Protein AF-A0A3S0DK99-F1 (afdb_monomer)

pLDDT: mean 72.66, std 11.81, range [55.94, 92.81]

Secondary structure (DSSP, 8-state):
--HHHHHHHHHHHHHHHHHHHHHHHHHHHHHHHHHHHHHHHHHHHHHHHHHHHHHHHHHHHHHTTTT---SSTT----TTPPP----

Mean predicted aligned error: 15.26 Å

Solvent-accessible surface area (backbone atoms only — not comparable to full-atom values): 5102 Å² total; per-residue (Å²): 130,67,67,70,55,55,55,51,54,55,50,53,54,52,54,55,54,55,57,59,59,52,66,61,52,54,57,51,50,52,52,53,50,53,49,52,53,51,51,53,51,51,51,53,52,48,53,52,51,51,53,54,49,51,53,50,49,53,50,35,34,63,72,13,59,73,71,48,76,41,92,53,89,91,53,65,74,30,92,81,49,64,70,80,79,84,124

Foldseek 3Di:
DPPVVVVVVVVVVVVVVVVVVVVVVVVVVVVVVVVVVVVVVCVVVVVVVVVVVVVLVVVLCVQLARDDADPDPPDSHDPPRDHDPPD

Structure (mmCIF, N/CA/C/O backbone):
data_AF-A0A3S0DK99-F1
#
_entry.id   AF-A0A3S0DK99-F1
#
loop_
_atom_site.group_PDB
_atom_site.id
_atom_site.type_symbol
_atom_site.label_atom_id
_atom_site.label_alt_id
_atom_site.label_comp_id
_atom_site.label_asym_id
_atom_site.label_entity_id
_atom_site.label_seq_id
_atom_site.pdbx_PDB_ins_code
_atom_site.Cartn_x
_atom_site.Cartn_y
_atom_site.Cartn_z
_atom_site.occupancy
_atom_site.B_iso_or_equiv
_atom_site.auth_seq_id
_atom_site.auth_comp_id
_atom_site.auth_asym_id
_atom_site.auth_atom_id
_atom_site.pdbx_PDB_model_num
ATOM 1 N N . MET A 1 1 ? -42.685 -8.446 56.649 1.00 56.53 1 MET A N 1
ATOM 2 C CA . MET A 1 1 ? -42.741 -7.658 55.388 1.00 56.53 1 MET A CA 1
ATOM 3 C C . MET A 1 1 ? -41.419 -6.998 54.943 1.00 56.53 1 MET A C 1
ATOM 5 O O . MET A 1 1 ? -41.3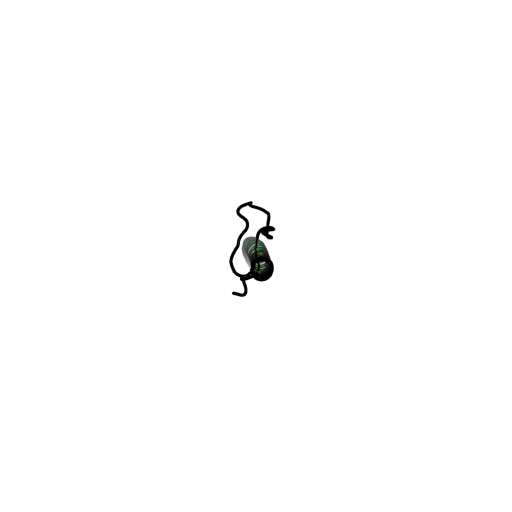81 -6.487 53.830 1.00 56.53 1 MET A O 1
ATOM 9 N N . ASN A 1 2 ? -40.314 -7.058 55.708 1.00 59.81 2 ASN A N 1
ATOM 10 C CA . ASN A 1 2 ? -39.066 -6.336 55.377 1.00 59.81 2 ASN A CA 1
ATOM 11 C C . ASN A 1 2 ? -38.100 -7.044 54.397 1.00 59.81 2 ASN A C 1
ATOM 13 O O . ASN A 1 2 ? -37.352 -6.379 53.684 1.00 59.81 2 ASN A O 1
ATOM 17 N N . SER A 1 3 ? -38.136 -8.377 54.297 1.00 57.19 3 SER A N 1
ATOM 18 C CA . SER A 1 3 ? -37.185 -9.151 53.471 1.00 57.19 3 SER A CA 1
ATOM 19 C C . SER A 1 3 ? -37.367 -8.940 51.952 1.00 57.19 3 SER A C 1
ATOM 21 O O . SER A 1 3 ? -36.400 -8.780 51.206 1.00 57.19 3 SER A O 1
ATOM 23 N N . LYS A 1 4 ? -38.617 -8.798 51.478 1.00 57.25 4 LYS A N 1
ATOM 24 C CA . LYS A 1 4 ? -38.913 -8.583 50.045 1.00 57.25 4 LYS A CA 1
ATOM 25 C C . LYS A 1 4 ? -38.427 -7.223 49.513 1.00 57.25 4 LYS A C 1
ATOM 27 O O . LYS A 1 4 ? -38.173 -7.099 48.316 1.00 57.25 4 LYS A O 1
ATOM 32 N N . ARG A 1 5 ? -38.275 -6.210 50.378 1.00 59.78 5 ARG A N 1
ATOM 33 C CA . ARG A 1 5 ? -37.743 -4.884 50.002 1.00 59.78 5 ARG A CA 1
ATOM 34 C C . ARG A 1 5 ? -36.219 -4.909 49.835 1.00 59.78 5 ARG A C 1
ATOM 36 O O . ARG A 1 5 ? -35.717 -4.377 48.850 1.00 59.78 5 ARG A O 1
ATOM 43 N N . GLN A 1 6 ? -35.509 -5.612 50.720 1.00 59.78 6 GLN A N 1
ATOM 44 C CA . GLN A 1 6 ? -34.050 -5.790 50.652 1.00 59.78 6 GLN A CA 1
ATOM 45 C C . GLN A 1 6 ? -33.617 -6.563 49.392 1.00 59.78 6 GLN A C 1
ATOM 47 O O . GLN A 1 6 ? -32.673 -6.173 48.702 1.00 59.78 6 GLN A O 1
ATOM 52 N N . ALA A 1 7 ? -34.368 -7.610 49.028 1.00 60.44 7 ALA A N 1
ATOM 53 C CA . ALA A 1 7 ? -34.116 -8.396 47.819 1.00 60.44 7 ALA A CA 1
ATOM 54 C C . ALA A 1 7 ? -34.325 -7.590 46.523 1.00 60.44 7 ALA A C 1
ATOM 56 O O . ALA A 1 7 ? -33.536 -7.711 45.583 1.00 60.44 7 ALA A O 1
ATOM 57 N N . LYS A 1 8 ? -35.354 -6.728 46.475 1.00 60.97 8 LYS A N 1
ATOM 58 C CA . LYS A 1 8 ? -35.560 -5.809 45.344 1.00 60.97 8 LYS A CA 1
ATOM 59 C C . LYS A 1 8 ? -34.415 -4.805 45.234 1.00 60.97 8 LYS A C 1
ATOM 61 O O . LYS A 1 8 ? -33.877 -4.640 44.148 1.00 60.97 8 LYS A O 1
ATOM 66 N N . HIS A 1 9 ? -33.993 -4.205 46.346 1.00 59.16 9 HIS A N 1
ATOM 67 C CA . HIS A 1 9 ? -32.936 -3.195 46.326 1.00 59.16 9 HIS A CA 1
ATOM 68 C C . HIS A 1 9 ? -31.567 -3.769 45.909 1.00 59.16 9 HIS A C 1
ATOM 70 O O . HIS A 1 9 ? -30.861 -3.151 45.111 1.00 59.16 9 HIS A O 1
ATOM 76 N N . SER A 1 10 ? -31.234 -4.989 46.352 1.00 59.72 10 SER A N 1
ATOM 77 C CA . SER A 1 10 ? -30.029 -5.709 45.904 1.00 59.72 10 SER A CA 1
ATOM 78 C C . SER A 1 10 ? -30.071 -6.103 44.425 1.00 59.72 10 SER A C 1
ATOM 80 O O . SER A 1 10 ? -29.048 -6.024 43.742 1.00 59.72 10 SER A O 1
ATOM 82 N N . ARG A 1 11 ? -31.241 -6.492 43.894 1.00 61.41 11 ARG A N 1
ATOM 83 C CA . ARG A 1 11 ? -31.404 -6.753 42.452 1.00 61.41 11 ARG A CA 1
ATOM 84 C C . ARG A 1 11 ? -31.193 -5.489 41.625 1.00 61.41 11 ARG A C 1
ATOM 86 O O . ARG A 1 11 ? -30.474 -5.545 40.634 1.00 61.41 11 ARG A O 1
ATOM 93 N N . THR A 1 12 ? -31.759 -4.360 42.044 1.00 63.72 12 THR A N 1
ATOM 94 C CA . THR A 1 12 ? -31.608 -3.089 41.321 1.00 63.72 12 THR A CA 1
ATOM 95 C C . THR A 1 12 ? -30.148 -2.636 41.277 1.00 63.72 12 THR A C 1
ATOM 97 O O . THR A 1 12 ? -29.660 -2.287 40.205 1.00 63.72 12 THR A O 1
ATOM 100 N N . LYS A 1 13 ? -29.412 -2.749 42.395 1.00 61.19 13 LYS A N 1
ATOM 101 C CA . LYS A 1 13 ? -27.970 -2.447 42.423 1.00 61.19 13 LYS A CA 1
ATOM 102 C C . LYS A 1 13 ? -27.162 -3.326 41.463 1.00 61.19 13 LYS A C 1
ATOM 104 O O . LYS A 1 13 ? -26.285 -2.812 40.776 1.00 61.19 13 LYS A O 1
ATOM 109 N N . ARG A 1 14 ? -27.458 -4.631 41.365 1.00 60.72 14 ARG A N 1
ATOM 110 C CA . ARG A 1 14 ? -26.767 -5.519 40.408 1.00 60.72 14 ARG A CA 1
ATOM 111 C C . ARG A 1 14 ? -26.990 -5.092 38.956 1.00 60.72 14 ARG A C 1
ATOM 113 O O . ARG A 1 14 ? -26.034 -5.055 38.193 1.00 60.72 14 ARG A O 1
ATOM 120 N N . VAL A 1 15 ? -28.218 -4.725 38.593 1.00 64.31 15 VAL A N 1
ATOM 121 C CA . VAL A 1 15 ? -28.551 -4.291 37.225 1.00 64.31 15 VAL A CA 1
ATOM 122 C C . VAL A 1 15 ? -27.843 -2.981 36.856 1.00 64.31 15 VAL A C 1
ATOM 124 O O . VAL A 1 15 ? -27.363 -2.841 35.731 1.00 64.31 15 VAL A O 1
ATOM 127 N N . GLU A 1 16 ? -27.72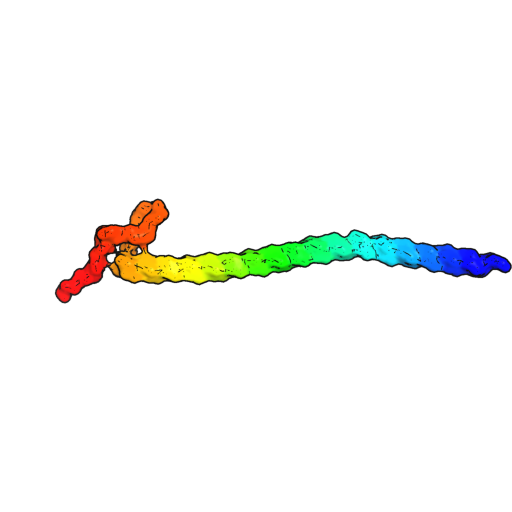8 -2.031 37.789 1.00 60.88 16 GLU A N 1
ATOM 128 C CA . GLU A 1 16 ? -26.983 -0.786 37.556 1.00 60.88 16 GLU A CA 1
ATOM 129 C C . GLU A 1 16 ? -25.480 -1.014 37.357 1.00 60.88 16 GLU A C 1
ATOM 131 O O . GLU A 1 16 ? -24.879 -0.385 36.485 1.00 60.88 16 GLU A 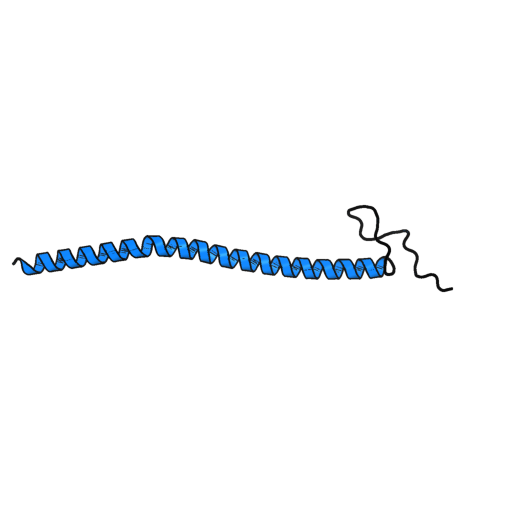O 1
ATOM 136 N N . ILE A 1 17 ? -24.875 -1.933 38.117 1.00 62.69 17 ILE A N 1
ATOM 137 C CA . ILE A 1 17 ? -23.451 -2.275 37.981 1.00 62.69 17 ILE A CA 1
ATOM 138 C C . ILE A 1 17 ? -23.184 -2.908 36.607 1.00 62.69 17 ILE A C 1
ATOM 140 O O . ILE A 1 17 ? -22.259 -2.493 35.908 1.00 62.69 17 ILE A O 1
ATOM 144 N N . THR A 1 18 ? -24.034 -3.839 36.161 1.00 61.00 18 THR A N 1
ATOM 145 C CA . THR A 1 18 ? -23.904 -4.462 34.833 1.00 61.00 18 THR A CA 1
ATOM 146 C C . THR A 1 18 ? -24.078 -3.445 33.697 1.00 61.00 18 THR A C 1
ATOM 148 O O . THR A 1 18 ? -23.308 -3.461 32.739 1.00 61.00 18 THR A O 1
ATOM 151 N N . LYS A 1 19 ? -25.021 -2.496 33.818 1.00 61.09 19 LYS A N 1
ATOM 152 C CA . LYS A 1 19 ? -25.209 -1.420 32.825 1.00 61.09 19 LYS A CA 1
ATOM 153 C C . LYS A 1 19 ? -24.021 -0.456 32.733 1.00 61.09 19 LYS A C 1
ATOM 155 O O . LYS A 1 19 ? -23.747 0.049 31.647 1.00 61.09 19 LYS A O 1
ATOM 160 N N . ARG A 1 20 ? -23.314 -0.184 33.837 1.00 59.66 20 ARG A N 1
ATOM 161 C CA . ARG A 1 20 ? -22.095 0.649 33.813 1.00 59.66 20 ARG A CA 1
ATOM 162 C C . ARG A 1 20 ? -20.917 -0.071 33.151 1.00 59.66 20 ARG A C 1
ATOM 164 O O . ARG A 1 20 ? -20.170 0.573 32.425 1.00 59.66 20 ARG A O 1
ATOM 171 N N . SER A 1 21 ? -20.799 -1.388 33.333 1.00 59.31 21 SER A N 1
ATOM 172 C CA . SER A 1 21 ? -19.728 -2.202 32.735 1.00 59.31 21 SER A CA 1
ATOM 173 C C . SER A 1 21 ? -19.780 -2.246 31.203 1.00 59.31 21 SER A C 1
ATOM 175 O O . SER A 1 21 ? -18.742 -2.189 30.555 1.00 59.31 21 SER A O 1
ATOM 177 N N . GLN A 1 22 ? -20.973 -2.308 30.603 1.00 59.56 22 GLN A N 1
ATOM 178 C CA . GLN A 1 22 ? -21.099 -2.418 29.142 1.00 59.56 22 GLN A CA 1
ATOM 179 C C . GLN A 1 22 ? -20.855 -1.104 28.390 1.00 59.56 22 GLN A C 1
ATOM 181 O O . GLN A 1 22 ? -20.508 -1.116 27.215 1.00 59.56 22 GLN A O 1
ATOM 186 N N . ARG A 1 23 ? -20.991 0.046 29.060 1.00 57.88 23 ARG A N 1
ATOM 187 C CA . ARG A 1 23 ? -20.921 1.359 28.402 1.00 57.88 23 ARG A CA 1
ATOM 188 C C . ARG A 1 23 ? -19.500 1.750 27.966 1.00 57.88 23 ARG A C 1
ATOM 190 O O . ARG A 1 23 ? -19.361 2.526 27.029 1.00 57.88 23 ARG A O 1
ATOM 197 N N . GLY A 1 24 ? -18.469 1.210 28.625 1.00 58.19 24 GLY A N 1
ATOM 198 C CA . GLY A 1 24 ? -17.060 1.399 28.245 1.00 58.19 24 GLY A CA 1
ATOM 199 C C . GLY A 1 24 ? -16.536 0.343 27.267 1.00 58.19 24 GLY A C 1
ATOM 200 O O . GLY A 1 24 ? -15.699 0.652 26.424 1.00 58.19 24 GLY A O 1
ATOM 201 N N . GLN A 1 25 ? -17.062 -0.884 27.336 1.00 55.94 25 GLN A N 1
ATOM 202 C CA . GLN A 1 25 ? -16.611 -2.004 26.505 1.00 55.94 25 GLN A CA 1
ATOM 203 C C . GLN A 1 25 ? -16.999 -1.815 25.028 1.00 55.94 25 GLN A C 1
ATOM 205 O O . GLN A 1 25 ? -16.177 -2.050 24.146 1.00 55.94 25 GLN A O 1
ATOM 210 N N . SER A 1 26 ? -18.187 -1.259 24.762 1.00 62.12 26 SER A N 1
ATOM 211 C CA . SER A 1 26 ? -18.653 -1.022 23.390 1.00 62.12 26 SER A CA 1
ATOM 212 C C . SER A 1 26 ? -17.855 0.052 22.638 1.00 62.12 26 SER A C 1
ATOM 214 O O . SER A 1 26 ? -17.636 -0.098 21.443 1.00 62.12 26 SER A O 1
ATOM 216 N N . MET A 1 27 ? -17.373 1.123 23.289 1.00 64.25 27 MET A N 1
ATOM 217 C CA . MET A 1 27 ? -16.558 2.140 22.591 1.00 64.25 27 MET A CA 1
ATOM 218 C C . MET A 1 27 ? -15.192 1.596 22.163 1.00 64.25 27 MET A C 1
ATOM 220 O O . MET A 1 27 ? -14.710 1.932 21.082 1.00 64.25 27 MET A O 1
ATOM 224 N N . VAL A 1 28 ? -14.587 0.739 22.990 1.00 66.62 28 VAL A N 1
ATOM 225 C CA . VAL A 1 28 ? -13.325 0.071 22.654 1.00 66.62 28 VAL A CA 1
ATOM 226 C C . VAL A 1 28 ? -13.531 -0.911 21.504 1.00 66.62 28 VAL A C 1
ATOM 228 O O . VAL A 1 28 ? -12.707 -0.943 20.601 1.00 66.62 28 VAL A O 1
ATOM 231 N N . GLU A 1 29 ? -14.645 -1.644 21.473 1.00 66.88 29 GLU A N 1
ATOM 232 C CA . GLU A 1 29 ? -14.997 -2.510 20.339 1.00 66.88 29 GLU A CA 1
ATOM 233 C C . GLU A 1 29 ? -15.144 -1.736 19.026 1.00 66.88 29 GLU A C 1
ATOM 235 O O . GLU A 1 29 ? -14.624 -2.177 18.004 1.00 66.88 29 GLU A O 1
ATOM 240 N N . TYR A 1 30 ? -15.779 -0.560 19.039 1.00 67.56 30 TYR A N 1
ATOM 241 C CA . TYR A 1 30 ? -15.871 0.274 17.837 1.00 67.56 30 TYR A CA 1
ATOM 242 C C . TYR A 1 30 ? -14.508 0.832 17.405 1.00 67.56 30 TYR A C 1
ATOM 244 O O . TYR A 1 30 ? -14.204 0.827 16.215 1.00 67.56 30 TYR A O 1
ATOM 252 N N . ALA A 1 31 ? -13.663 1.274 18.340 1.00 74.44 31 ALA A N 1
ATOM 253 C CA . ALA A 1 31 ? -12.325 1.772 18.016 1.00 74.44 31 ALA A CA 1
ATOM 254 C C . ALA A 1 31 ? -11.397 0.657 17.502 1.00 74.44 31 ALA A C 1
ATOM 256 O O . ALA A 1 31 ? -10.682 0.847 16.520 1.00 74.44 31 ALA A O 1
ATOM 257 N N . LEU A 1 32 ? -11.437 -0.520 18.129 1.00 73.12 32 LEU A N 1
ATOM 258 C CA . LEU A 1 32 ? -10.633 -1.682 17.753 1.00 73.12 32 LEU A CA 1
ATOM 259 C C . LEU A 1 32 ? -11.138 -2.310 16.444 1.00 73.12 32 LEU A C 1
ATOM 261 O O . LEU A 1 32 ? -10.329 -2.704 15.607 1.00 73.12 32 LEU A O 1
ATOM 265 N N . GLY A 1 33 ? -12.454 -2.314 16.216 1.00 77.25 33 GLY A N 1
ATOM 266 C CA . GLY A 1 33 ? -13.069 -2.731 14.956 1.00 77.25 33 GLY A CA 1
ATOM 267 C C . GLY A 1 33 ? -12.743 -1.793 13.789 1.00 77.25 33 GLY A C 1
ATOM 268 O O . GLY A 1 33 ? -12.330 -2.249 12.727 1.00 77.25 33 GLY A O 1
ATOM 269 N N . LEU A 1 34 ? -12.842 -0.473 13.974 1.00 78.00 34 LEU A N 1
ATOM 270 C CA . LEU A 1 34 ? -12.437 0.494 12.942 1.00 78.00 34 LEU A CA 1
ATOM 271 C C . LEU A 1 34 ? -10.918 0.475 12.702 1.00 78.00 34 LEU A C 1
ATOM 273 O O . LEU A 1 34 ? -10.458 0.604 11.564 1.00 78.00 34 LEU A O 1
ATOM 277 N N . GLY A 1 35 ? -10.133 0.256 13.757 1.00 83.81 35 GLY A N 1
ATOM 278 C CA . GLY A 1 35 ? -8.687 0.080 13.668 1.00 83.81 35 GLY A CA 1
ATOM 279 C C . GLY A 1 35 ? -8.298 -1.152 12.849 1.00 83.81 35 GLY A C 1
ATOM 280 O O . GLY A 1 35 ? -7.444 -1.052 11.973 1.00 83.81 35 GLY A O 1
ATOM 281 N N . CYS A 1 36 ? -8.954 -2.299 13.056 1.00 84.50 36 CYS A N 1
ATOM 282 C CA . CYS A 1 36 ? -8.621 -3.513 12.308 1.00 84.50 36 CYS A CA 1
ATOM 283 C C . CYS A 1 36 ? -9.018 -3.409 10.828 1.00 84.50 36 CYS A C 1
ATOM 285 O O . CYS A 1 36 ? -8.240 -3.797 9.959 1.00 84.50 36 CYS A O 1
ATOM 287 N N . VAL A 1 37 ? -10.174 -2.811 10.522 1.00 85.81 37 VAL A N 1
ATOM 288 C CA . VAL A 1 37 ? -10.619 -2.599 9.136 1.00 85.81 37 VAL A CA 1
ATOM 289 C C . VAL A 1 37 ? -9.688 -1.633 8.407 1.00 85.81 37 VAL A C 1
ATOM 291 O O . VAL A 1 37 ? -9.292 -1.899 7.274 1.00 85.81 37 VAL A O 1
ATOM 294 N N . SER A 1 38 ? -9.279 -0.539 9.055 1.00 87.12 38 SER A N 1
ATOM 295 C CA . SER A 1 38 ? -8.334 0.402 8.443 1.00 87.12 38 SER A CA 1
ATOM 296 C C . SER A 1 38 ? -6.951 -0.222 8.230 1.00 87.12 38 SER A C 1
ATOM 298 O O . SER A 1 38 ? -6.370 -0.032 7.163 1.00 87.12 38 SER A O 1
ATOM 300 N N . ALA A 1 39 ? -6.459 -1.039 9.167 1.00 88.94 39 ALA A N 1
ATOM 301 C CA . ALA A 1 39 ? -5.219 -1.794 8.990 1.00 88.94 39 ALA A CA 1
ATOM 302 C C . ALA A 1 39 ? -5.299 -2.763 7.797 1.00 88.94 39 ALA A C 1
ATOM 304 O O . ALA A 1 39 ? -4.383 -2.796 6.978 1.00 88.94 39 ALA A O 1
ATOM 305 N N . LEU A 1 40 ? -6.409 -3.494 7.643 1.00 88.81 40 LEU A N 1
ATOM 306 C CA . LEU A 1 40 ? -6.630 -4.381 6.495 1.00 88.81 40 LEU A CA 1
ATOM 307 C C . LEU A 1 40 ? -6.650 -3.612 5.167 1.00 88.81 40 LEU A C 1
ATOM 309 O O . LEU A 1 40 ? -6.017 -4.043 4.203 1.00 88.81 40 LEU A O 1
ATOM 313 N N . CYS A 1 41 ? -7.311 -2.452 5.119 1.00 92.12 41 CYS A N 1
ATOM 314 C CA . CYS A 1 41 ? -7.305 -1.594 3.932 1.00 92.12 41 CYS A CA 1
ATOM 315 C C . CYS A 1 41 ? -5.897 -1.091 3.591 1.00 92.12 41 CYS A C 1
ATOM 317 O O . CYS A 1 41 ? -5.513 -1.110 2.424 1.00 92.12 41 CYS A O 1
ATOM 319 N N . MET A 1 42 ? -5.110 -0.677 4.588 1.00 92.25 42 MET A N 1
ATOM 320 C CA . MET A 1 42 ? -3.733 -0.221 4.368 1.00 92.25 42 MET A CA 1
ATOM 321 C C . MET A 1 42 ? -2.828 -1.348 3.865 1.00 92.25 42 MET A C 1
ATOM 323 O O . MET A 1 42 ? -2.010 -1.113 2.980 1.00 92.25 42 MET A O 1
ATOM 327 N N . VAL A 1 43 ? -3.002 -2.575 4.365 1.00 92.81 43 VAL A N 1
ATOM 328 C CA . VAL A 1 43 ? -2.277 -3.750 3.859 1.00 92.81 43 VAL A CA 1
ATOM 329 C C . VAL A 1 43 ? -2.658 -4.033 2.407 1.00 92.81 43 VAL A C 1
ATOM 331 O O . VAL A 1 43 ? -1.772 -4.168 1.569 1.00 92.81 43 VAL A O 1
ATOM 334 N N . ALA A 1 44 ? -3.954 -4.051 2.080 1.00 92.25 44 ALA A N 1
ATOM 335 C CA . ALA A 1 44 ? -4.419 -4.296 0.715 1.00 92.25 44 ALA A CA 1
ATOM 336 C C . ALA A 1 44 ? -3.906 -3.235 -0.275 1.00 92.25 44 ALA A C 1
ATOM 338 O O . ALA A 1 44 ? -3.386 -3.576 -1.338 1.00 92.25 44 ALA A O 1
ATOM 339 N N . LEU A 1 45 ? -3.999 -1.951 0.086 1.00 92.44 45 LEU A N 1
ATOM 340 C CA . LEU A 1 45 ? -3.484 -0.849 -0.730 1.00 92.44 45 LEU A CA 1
ATOM 341 C C . LEU A 1 45 ? -1.954 -0.882 -0.840 1.00 92.44 45 LEU A C 1
ATOM 343 O O . LEU A 1 45 ? -1.420 -0.619 -1.915 1.00 92.44 45 LEU A O 1
ATOM 347 N N . GLY A 1 46 ? -1.252 -1.251 0.233 1.00 92.06 46 GLY A N 1
ATOM 348 C CA . GLY A 1 46 ? 0.198 -1.435 0.225 1.00 92.06 46 GLY A CA 1
ATOM 349 C C . GLY A 1 46 ? 0.637 -2.551 -0.723 1.00 92.06 46 GLY A C 1
ATOM 350 O O . GLY A 1 46 ? 1.534 -2.344 -1.537 1.00 92.06 46 GLY A O 1
ATOM 351 N N . SER A 1 47 ? -0.030 -3.709 -0.682 1.00 90.06 47 SER A N 1
ATOM 352 C CA . SER A 1 47 ? 0.247 -4.826 -1.592 1.00 90.06 47 SER A CA 1
ATOM 353 C C . SER A 1 47 ? -0.027 -4.463 -3.051 1.00 90.06 47 SER A C 1
ATOM 355 O O . SER A 1 47 ? 0.790 -4.768 -3.917 1.00 90.06 47 SER A O 1
ATOM 357 N N . LEU A 1 48 ? -1.134 -3.769 -3.331 1.00 89.50 48 LEU 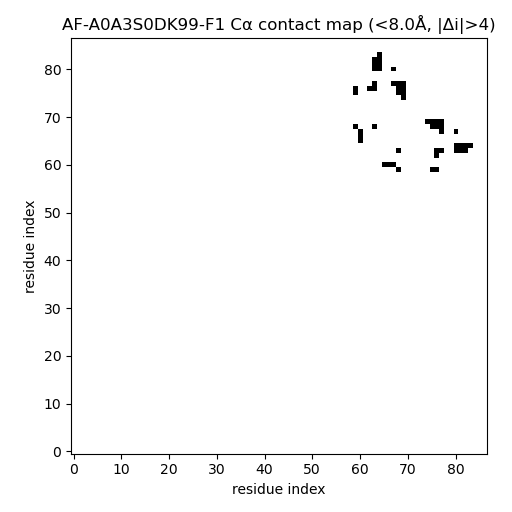A N 1
ATOM 358 C CA . LEU A 1 48 ? -1.438 -3.284 -4.680 1.00 89.50 48 LEU A CA 1
ATOM 359 C C . LEU A 1 48 ? -0.391 -2.278 -5.171 1.00 89.50 48 LEU A C 1
ATOM 361 O O . LEU A 1 48 ? 0.089 -2.398 -6.294 1.00 89.50 48 LEU A O 1
ATOM 365 N N . GLY A 1 49 ? 0.005 -1.322 -4.328 1.00 89.25 49 GLY A N 1
ATOM 366 C CA . GLY A 1 49 ? 1.048 -0.350 -4.658 1.00 89.25 49 GLY A CA 1
ATOM 367 C C . GLY A 1 49 ? 2.394 -1.011 -4.956 1.00 89.25 49 GLY A C 1
ATOM 368 O O . GLY A 1 49 ? 3.052 -0.640 -5.926 1.00 89.25 49 GLY A O 1
ATOM 369 N N . PHE A 1 50 ? 2.771 -2.027 -4.175 1.00 91.94 50 PHE A N 1
ATOM 370 C CA . PHE A 1 50 ? 3.998 -2.792 -4.388 1.00 91.94 50 PHE A CA 1
ATOM 371 C C . PHE A 1 50 ? 3.995 -3.527 -5.736 1.00 91.94 50 PHE A C 1
ATOM 373 O O . PHE A 1 50 ? 4.940 -3.391 -6.510 1.00 91.94 50 PHE A O 1
ATOM 380 N N . ILE A 1 51 ? 2.910 -4.239 -6.057 1.00 91.38 51 ILE A N 1
ATOM 381 C CA . ILE A 1 51 ? 2.776 -4.974 -7.326 1.00 91.38 51 ILE A CA 1
ATOM 382 C C . ILE A 1 51 ? 2.787 -4.012 -8.521 1.00 91.38 51 ILE A C 1
ATOM 384 O O . ILE A 1 51 ? 3.496 -4.244 -9.499 1.00 91.38 51 ILE A O 1
ATOM 388 N N . CYS A 1 52 ? 2.033 -2.912 -8.445 1.00 87.69 52 CYS A N 1
ATOM 389 C CA . CYS A 1 52 ? 2.016 -1.900 -9.500 1.00 87.69 52 CYS A CA 1
ATOM 390 C C . CYS A 1 52 ? 3.400 -1.267 -9.704 1.00 87.69 52 CYS A C 1
ATOM 392 O O . CYS A 1 52 ? 3.796 -1.022 -10.842 1.00 87.69 52 CYS A O 1
ATOM 394 N N . GLY A 1 53 ? 4.143 -1.027 -8.619 1.00 86.25 53 GLY A N 1
ATOM 395 C CA . GLY A 1 53 ? 5.513 -0.523 -8.678 1.00 86.25 53 GLY A CA 1
ATOM 396 C C . GLY A 1 53 ? 6.453 -1.472 -9.421 1.00 86.25 53 GLY A C 1
ATOM 397 O O . GLY A 1 53 ? 7.193 -1.025 -10.295 1.00 86.25 53 GLY A O 1
ATOM 398 N N . ASP A 1 54 ? 6.373 -2.773 -9.137 1.00 87.38 54 ASP A N 1
ATOM 399 C CA . ASP A 1 54 ? 7.187 -3.790 -9.809 1.00 87.38 54 ASP A CA 1
ATOM 400 C C . ASP A 1 54 ? 6.841 -3.921 -11.302 1.00 87.38 54 ASP A C 1
ATOM 402 O O . ASP A 1 54 ? 7.727 -3.934 -12.156 1.00 87.38 54 ASP A O 1
ATOM 406 N N . MET A 1 55 ? 5.551 -3.911 -11.656 1.00 84.56 55 MET A N 1
ATOM 407 C CA . MET A 1 55 ? 5.122 -3.905 -13.061 1.00 84.56 55 MET A CA 1
ATOM 408 C C . MET A 1 55 ? 5.660 -2.688 -13.818 1.00 84.56 55 MET A C 1
ATOM 410 O O . MET A 1 55 ? 6.192 -2.829 -14.918 1.00 84.56 55 MET A O 1
ATOM 414 N N . ILE A 1 56 ? 5.552 -1.495 -13.228 1.00 84.50 56 ILE A N 1
ATOM 415 C CA . ILE A 1 56 ? 6.062 -0.259 -13.828 1.00 84.50 56 ILE A CA 1
ATOM 416 C C . ILE A 1 56 ? 7.581 -0.326 -13.992 1.00 84.50 56 ILE A C 1
ATOM 418 O O . ILE A 1 56 ? 8.088 0.029 -15.054 1.00 84.50 56 ILE A O 1
ATOM 422 N N . TYR A 1 57 ? 8.300 -0.803 -12.976 1.00 84.00 57 TYR A N 1
ATOM 423 C CA . TYR A 1 57 ? 9.751 -0.946 -13.019 1.00 84.00 57 TYR A CA 1
ATOM 424 C C . TYR A 1 57 ? 10.191 -1.907 -14.128 1.00 84.00 57 TYR A C 1
ATOM 426 O O . TYR A 1 57 ? 11.057 -1.567 -14.931 1.00 84.00 57 TYR A O 1
ATOM 434 N N . ASN A 1 58 ? 9.539 -3.064 -14.247 1.00 83.62 58 ASN A N 1
ATOM 435 C CA . ASN A 1 58 ? 9.832 -4.045 -15.290 1.00 83.62 58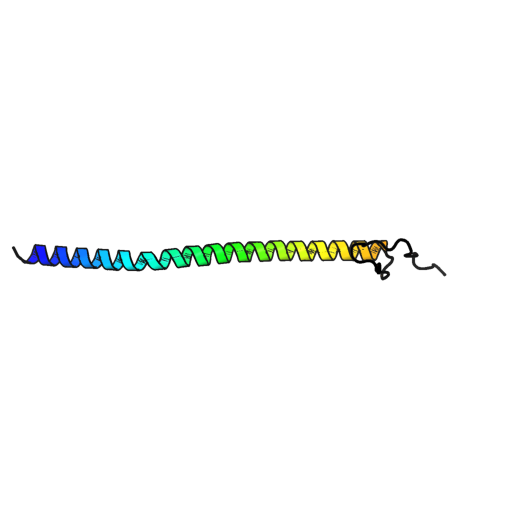 ASN A CA 1
ATOM 436 C C . ASN A 1 58 ? 9.526 -3.513 -16.698 1.00 83.62 58 ASN A C 1
ATOM 438 O O . ASN A 1 58 ? 10.320 -3.711 -17.621 1.00 83.62 58 ASN A O 1
ATOM 442 N N . VAL A 1 59 ? 8.412 -2.795 -16.874 1.00 83.00 59 VAL A N 1
ATOM 443 C CA . VAL A 1 59 ? 8.072 -2.131 -18.144 1.00 83.00 59 VAL A CA 1
ATOM 444 C C . VAL A 1 59 ? 9.094 -1.046 -18.474 1.00 83.00 59 VAL A C 1
ATOM 446 O O . VAL A 1 59 ? 9.589 -0.991 -19.597 1.00 83.00 59 VAL A O 1
ATOM 449 N N . GLN A 1 60 ? 9.459 -0.214 -17.501 1.00 81.56 60 GLN A N 1
ATOM 450 C CA . GLN A 1 60 ? 10.466 0.826 -17.674 1.00 81.56 60 GLN A CA 1
ATOM 451 C C . GLN A 1 60 ? 11.820 0.229 -18.065 1.00 81.56 60 GLN A C 1
ATOM 453 O O . GLN A 1 60 ? 12.460 0.717 -18.992 1.00 81.56 60 GLN A O 1
ATOM 458 N N . ASN A 1 61 ? 12.236 -0.838 -17.389 1.00 81.00 61 ASN A N 1
ATOM 459 C CA . ASN A 1 61 ? 13.475 -1.543 -17.678 1.00 81.00 61 ASN A CA 1
ATOM 460 C C . ASN A 1 61 ? 13.463 -2.158 -19.085 1.00 81.00 61 ASN A C 1
ATOM 462 O O . ASN A 1 61 ? 14.459 -2.089 -19.799 1.00 81.00 61 ASN A O 1
ATOM 466 N N . SER A 1 62 ? 12.318 -2.699 -19.507 1.00 77.62 62 SER A N 1
ATOM 467 C CA . SER A 1 62 ? 12.143 -3.280 -20.841 1.00 77.62 62 SER A CA 1
ATOM 468 C C . SER A 1 62 ? 12.186 -2.221 -21.946 1.00 77.62 62 SER A C 1
ATOM 470 O O . SER A 1 62 ? 12.835 -2.426 -22.966 1.00 77.62 62 SER A O 1
ATOM 472 N N . ILE A 1 63 ? 11.522 -1.076 -21.748 1.00 77.88 63 ILE A N 1
ATOM 473 C CA . ILE A 1 63 ? 11.478 0.015 -22.735 1.00 77.88 63 ILE A CA 1
ATOM 474 C C . ILE A 1 63 ? 12.822 0.748 -22.815 1.00 77.88 63 ILE A C 1
ATOM 476 O O . ILE A 1 63 ? 13.254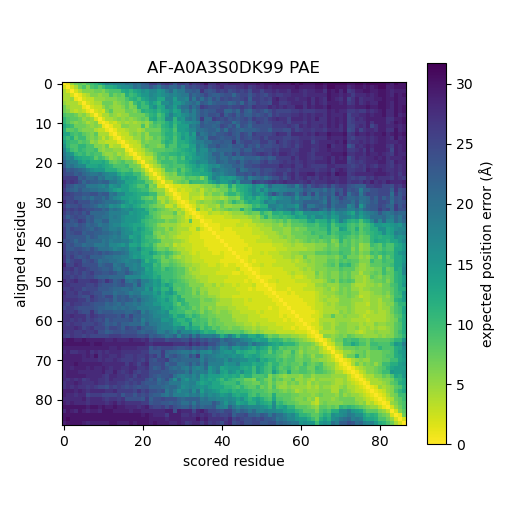 1.126 -23.899 1.00 77.88 63 ILE A O 1
ATOM 480 N N . ASN A 1 64 ? 13.493 0.943 -21.680 1.00 81.19 64 ASN A N 1
ATOM 481 C CA . ASN A 1 64 ? 14.747 1.690 -21.603 1.00 81.19 64 ASN A CA 1
ATOM 482 C C . ASN A 1 64 ? 15.995 0.788 -21.651 1.00 81.19 64 ASN A C 1
ATOM 484 O O . ASN A 1 64 ? 17.057 1.163 -21.138 1.00 81.19 64 ASN A O 1
ATOM 488 N N . TYR A 1 65 ? 15.856 -0.409 -22.227 1.00 76.69 65 TYR A N 1
ATOM 489 C CA . TYR A 1 65 ? 16.950 -1.344 -22.498 1.00 76.69 65 TYR A CA 1
ATOM 490 C C . TYR A 1 65 ? 17.865 -1.625 -21.293 1.00 76.69 65 TYR A C 1
ATOM 492 O O . TYR A 1 65 ? 19.087 -1.604 -21.408 1.00 76.69 65 TYR A O 1
ATOM 500 N N . GLY A 1 66 ? 17.289 -1.894 -20.120 1.00 68.44 66 GLY A N 1
ATOM 501 C CA . GLY A 1 66 ? 18.044 -2.461 -19.000 1.00 68.44 66 GLY A CA 1
ATOM 502 C C . GLY A 1 66 ? 18.747 -1.472 -18.064 1.00 68.44 66 GLY A C 1
ATOM 503 O O . GLY A 1 66 ? 19.453 -1.925 -17.165 1.00 68.44 66 GLY A O 1
ATOM 504 N N . GLY A 1 67 ? 18.611 -0.148 -18.235 1.00 65.06 67 GLY A N 1
ATOM 505 C CA . GLY A 1 67 ? 19.281 0.767 -17.294 1.00 65.06 67 GLY A CA 1
ATOM 506 C C . GLY A 1 67 ? 19.192 2.275 -17.515 1.00 65.06 67 GLY A C 1
ATOM 507 O O . GLY A 1 67 ? 19.664 3.025 -16.662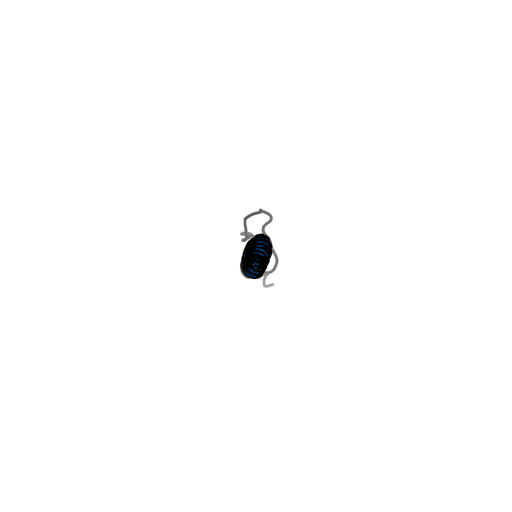 1.00 65.06 67 GLY A O 1
ATOM 508 N N . THR A 1 68 ? 18.595 2.767 -18.606 1.00 65.88 68 THR A N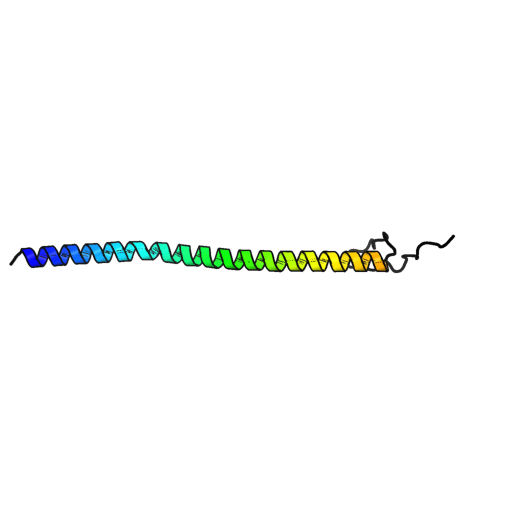 1
ATOM 509 C CA . THR A 1 68 ? 18.536 4.222 -18.842 1.00 65.88 68 THR A CA 1
ATOM 510 C C . THR A 1 68 ? 17.263 4.847 -18.270 1.00 65.88 68 THR A C 1
ATOM 512 O O . THR A 1 68 ? 16.225 4.927 -18.918 1.00 65.88 68 THR A O 1
ATOM 515 N N . THR A 1 69 ? 17.319 5.329 -17.030 1.00 70.00 69 THR A N 1
ATOM 516 C CA . THR A 1 69 ? 16.214 6.109 -16.456 1.00 70.00 69 THR A CA 1
ATOM 517 C C . THR A 1 69 ? 16.179 7.521 -17.043 1.00 70.00 69 THR A C 1
ATOM 519 O O . T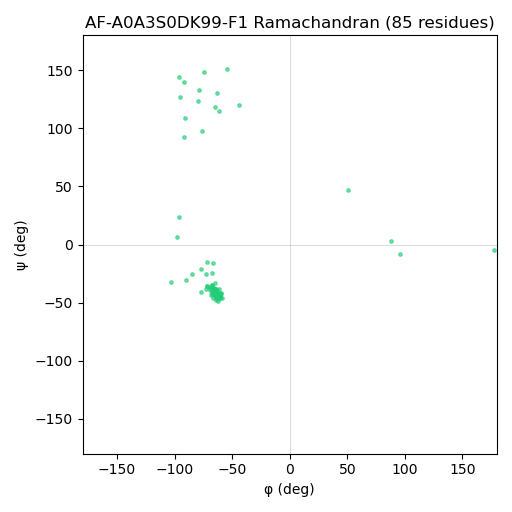HR A 1 69 ? 17.196 8.093 -17.437 1.00 70.00 69 THR A O 1
ATOM 522 N N . THR A 1 70 ? 14.981 8.093 -17.145 1.00 67.56 70 THR A N 1
ATOM 523 C CA . THR A 1 70 ? 14.814 9.480 -17.595 1.00 67.56 70 THR A CA 1
ATOM 524 C C . THR A 1 70 ? 15.135 10.441 -16.444 1.00 67.56 70 THR A C 1
ATOM 526 O O . THR A 1 70 ? 14.615 10.251 -15.345 1.00 67.56 70 THR A O 1
ATOM 529 N N . PRO A 1 71 ? 15.936 11.497 -16.677 1.00 68.69 71 PRO A N 1
ATOM 530 C CA . PRO A 1 71 ? 16.271 12.492 -15.658 1.00 68.69 71 PRO A CA 1
ATOM 531 C C . PRO A 1 71 ? 15.093 13.416 -15.301 1.00 68.69 71 PRO A C 1
ATOM 533 O O . PRO A 1 71 ? 15.134 14.088 -14.271 1.00 68.69 71 PRO A O 1
ATOM 536 N N . GLN A 1 72 ? 14.032 13.459 -16.119 1.00 73.75 72 GLN A N 1
ATOM 537 C CA . GLN A 1 72 ? 12.821 14.219 -15.802 1.00 73.75 72 GLN A CA 1
ATOM 538 C C . GLN A 1 72 ? 11.914 13.464 -14.813 1.00 73.75 72 GLN A C 1
ATOM 540 O O . GLN A 1 72 ? 11.435 12.375 -15.154 1.00 73.75 72 GLN A O 1
ATOM 545 N N . PRO A 1 73 ? 11.566 14.065 -13.657 1.00 65.62 73 PRO A N 1
ATOM 546 C CA . PRO A 1 73 ? 10.553 13.508 -12.771 1.00 65.62 73 PRO A CA 1
ATOM 547 C C . PRO A 1 73 ? 9.191 13.478 -13.482 1.00 65.62 73 PRO A C 1
ATOM 549 O O . PRO A 1 73 ? 8.761 14.470 -14.069 1.00 65.62 73 PRO A O 1
ATOM 552 N N . GLY A 1 74 ? 8.517 12.326 -13.450 1.00 72.19 74 GLY A N 1
ATOM 553 C CA . GLY A 1 74 ? 7.187 12.128 -14.046 1.00 72.19 74 GLY A CA 1
ATOM 554 C C . GLY A 1 74 ? 7.171 11.530 -15.457 1.00 72.19 74 GLY A C 1
ATOM 555 O O . GLY A 1 74 ? 6.103 11.151 -15.935 1.00 72.19 74 GLY A O 1
ATOM 556 N N . ARG A 1 75 ? 8.323 11.373 -16.121 1.00 72.62 75 ARG A N 1
ATOM 557 C CA . ARG A 1 75 ? 8.435 10.513 -17.310 1.00 72.62 75 ARG A CA 1
ATOM 558 C C . ARG A 1 75 ? 8.964 9.140 -16.898 1.00 72.62 75 ARG A C 1
ATOM 560 O O . ARG A 1 75 ? 9.800 9.048 -16.011 1.00 72.62 75 ARG A O 1
ATOM 567 N N . MET A 1 76 ? 8.493 8.078 -17.552 1.00 74.12 76 MET A N 1
ATOM 568 C CA . MET A 1 76 ? 9.050 6.721 -17.394 1.00 74.12 76 MET A CA 1
ATOM 569 C C . MET A 1 76 ? 9.930 6.316 -18.579 1.00 74.12 76 MET A C 1
ATOM 571 O O . MET A 1 76 ? 10.916 5.606 -18.398 1.00 74.12 76 MET A O 1
ATOM 575 N N . ILE A 1 77 ? 9.604 6.798 -19.778 1.00 74.94 77 ILE A N 1
ATOM 576 C CA . ILE A 1 77 ? 10.271 6.426 -21.028 1.00 74.94 77 ILE A CA 1
ATOM 577 C C . ILE A 1 77 ? 11.358 7.450 -21.347 1.00 74.94 77 ILE A C 1
ATOM 579 O O . ILE A 1 77 ? 11.078 8.652 -21.414 1.00 74.94 77 ILE A O 1
ATOM 583 N N . ASN A 1 78 ? 12.579 6.973 -21.572 1.00 76.56 78 ASN A N 1
ATOM 584 C CA . ASN A 1 78 ? 13.662 7.777 -22.112 1.00 76.56 78 ASN A CA 1
ATOM 585 C C . ASN A 1 78 ? 13.658 7.657 -23.651 1.00 76.56 78 ASN A C 1
ATOM 587 O O . ASN A 1 78 ? 14.021 6.607 -24.174 1.00 76.56 78 ASN A O 1
ATOM 591 N N . PRO A 1 79 ? 13.271 8.707 -24.401 1.00 72.38 79 PRO A N 1
ATOM 592 C CA . PRO A 1 79 ? 13.213 8.652 -25.865 1.00 72.38 79 PRO A CA 1
ATOM 593 C C . PRO A 1 79 ? 14.591 8.512 -26.527 1.00 72.38 79 PRO A C 1
ATOM 595 O O . PRO A 1 79 ? 14.664 8.160 -27.697 1.00 72.38 79 PRO A O 1
ATOM 598 N N . ASN A 1 80 ? 15.667 8.785 -25.786 1.00 76.19 80 ASN A N 1
ATOM 599 C CA . ASN A 1 80 ? 17.042 8.655 -26.259 1.00 76.19 80 ASN A CA 1
ATOM 600 C C . ASN A 1 80 ? 17.679 7.325 -25.830 1.00 76.19 80 ASN A C 1
ATOM 602 O O . ASN A 1 80 ? 18.881 7.146 -26.010 1.00 76.19 80 ASN A O 1
ATOM 606 N N . ALA A 1 81 ? 16.911 6.418 -25.215 1.00 71.31 81 ALA A N 1
ATOM 607 C CA . ALA A 1 81 ? 17.399 5.086 -24.898 1.00 71.31 81 ALA A CA 1
ATOM 608 C C . ALA A 1 81 ? 17.682 4.347 -26.211 1.00 71.31 81 ALA A C 1
ATOM 610 O O . ALA A 1 81 ? 16.788 4.157 -27.037 1.00 71.31 81 ALA A O 1
ATOM 611 N N . THR A 1 82 ? 18.935 3.961 -26.423 1.00 68.56 82 THR A N 1
ATOM 612 C CA . THR A 1 82 ? 19.334 3.142 -27.565 1.00 68.56 82 THR A CA 1
ATOM 613 C C . THR A 1 82 ? 19.281 1.670 -27.168 1.00 68.56 82 THR A C 1
ATOM 615 O O . THR A 1 82 ? 19.709 1.349 -26.054 1.00 68.56 82 THR A O 1
ATOM 618 N N . PRO A 1 83 ? 18.804 0.769 -28.047 1.00 69.00 83 PRO A N 1
ATOM 619 C CA . PRO A 1 83 ? 18.986 -0.660 -27.830 1.00 69.00 83 PRO A CA 1
ATOM 620 C C . PRO A 1 83 ? 20.471 -0.960 -27.637 1.00 69.00 83 PRO A C 1
ATOM 622 O O . PRO A 1 83 ? 21.316 -0.223 -28.155 1.00 69.00 83 PRO A O 1
ATOM 625 N N . TRP A 1 84 ? 20.781 -2.017 -26.878 1.00 66.12 84 TRP A N 1
ATOM 626 C CA . TRP A 1 84 ? 22.146 -2.535 -26.782 1.00 66.12 84 TRP A CA 1
ATOM 627 C C . TRP A 1 84 ? 22.739 -2.575 -28.191 1.00 66.12 84 TRP A C 1
ATOM 629 O O . TRP A 1 84 ? 22.160 -3.163 -29.108 1.00 66.12 84 TRP A O 1
ATOM 639 N N . VAL A 1 85 ? 23.838 -1.852 -28.383 1.00 59.00 85 VAL A N 1
ATOM 640 C CA . VAL A 1 85 ? 24.537 -1.832 -29.662 1.00 59.00 85 VAL A CA 1
ATOM 641 C C . VAL A 1 85 ? 24.989 -3.267 -29.904 1.00 59.00 85 VAL A C 1
ATOM 643 O O . VAL A 1 85 ? 25.731 -3.827 -29.102 1.00 59.00 85 VAL A O 1
ATOM 646 N N . ILE A 1 86 ? 24.453 -3.896 -30.948 1.00 57.03 86 ILE A N 1
ATOM 647 C CA . ILE A 1 86 ? 24.969 -5.171 -31.435 1.00 57.03 86 ILE A CA 1
ATOM 648 C C . ILE A 1 86 ? 26.248 -4.794 -32.181 1.00 57.03 86 ILE A C 1
ATOM 650 O O . ILE A 1 86 ? 26.172 -4.269 -33.292 1.00 57.03 86 ILE A O 1
ATOM 654 N N . GLU A 1 87 ? 27.383 -4.939 -31.504 1.00 56.38 87 GLU A N 1
ATOM 655 C CA . GLU A 1 87 ? 28.714 -4.887 -32.121 1.00 56.38 87 GLU A CA 1
ATOM 656 C C . GLU A 1 87 ? 28.938 -6.113 -33.015 1.00 56.38 87 GLU A C 1
ATOM 658 O O . GLU A 1 87 ? 28.529 -7.228 -32.605 1.00 56.38 87 GLU A O 1
#

Radius of gyration: 32.65 Å; Cα contacts (8 Å, |Δi|>4): 26; chains: 1; bounding box: 72×23×88 Å

Sequence (87 aa):
MNSKRQAKHSRTKRVEITKRSQRGQSMVEYALGLGCVSALCMVALGSLGFICGDMIYNVQNSINYGGTTTPQPGRMINPNATPWVIE